Protein AF-A0A843H986-F1 (afdb_monomer_lite)

pLDDT: mean 92.1, std 5.11, range [71.69, 97.62]

Sequence (113 aa):
MIILRRNKKIVELYPIGPAKGALNSKRVPLFYGYFKLHETDGKIRPYRFIIRQDNVETIKMPKEAIKIMRKQNILLATKDENIEKMLDSLNIPYKYTDICRHCTFEGNITLLK

Secondary structure (DSSP, 8-state):
-EEEEEETTEEEEEE---STT-BT-EE--S-EEEEEEEEETTEEEEEEEEEEETTEEEEE-HHHHHHHHHTS-EEESS--HHHHHHHHTTT--EEE--B-HHHHHTT-EEB--

Structure (mmCIF, N/CA/C/O backbone):
data_AF-A0A843H986-F1
#
_entry.id   AF-A0A843H986-F1
#
loop_
_atom_site.group_PDB
_atom_site.id
_atom_site.type_symbol
_atom_site.label_atom_id
_atom_site.label_alt_id
_atom_site.label_comp_id
_atom_site.label_asym_id
_atom_site.label_entity_id
_atom_site.label_seq_id
_atom_site.pdbx_PDB_ins_code
_atom_site.Cartn_x
_atom_site.Cartn_y
_atom_site.Cartn_z
_atom_site.occupancy
_atom_site.B_iso_or_equiv
_atom_site.auth_seq_id
_atom_site.auth_comp_id
_atom_site.auth_asym_id
_atom_site.auth_atom_id
_atom_site.pdbx_PDB_model_num
ATOM 1 N N . MET A 1 1 ? -1.046 2.458 -10.030 1.00 93.62 1 MET A N 1
ATOM 2 C CA . MET A 1 1 ? -1.481 1.403 -9.090 1.00 93.62 1 MET A CA 1
ATOM 3 C C . MET A 1 1 ? -0.463 1.269 -7.985 1.00 93.62 1 MET A C 1
ATOM 5 O O . MET A 1 1 ? 0.719 1.507 -8.228 1.00 93.62 1 MET A O 1
ATOM 9 N N . ILE A 1 2 ? -0.917 0.877 -6.803 1.00 95.81 2 ILE A N 1
ATOM 10 C CA . ILE A 1 2 ? -0.072 0.661 -5.632 1.00 95.81 2 ILE A CA 1
ATOM 11 C C . ILE A 1 2 ? -0.389 -0.710 -5.054 1.00 95.81 2 ILE A C 1
ATOM 13 O O . ILE A 1 2 ? -1.560 -1.033 -4.871 1.00 95.81 2 ILE A O 1
ATOM 17 N N . ILE A 1 3 ? 0.647 -1.483 -4.740 1.00 95.81 3 ILE A N 1
ATOM 18 C CA . ILE A 1 3 ? 0.511 -2.699 -3.941 1.00 95.81 3 ILE A CA 1
ATOM 19 C C . ILE A 1 3 ? 0.816 -2.377 -2.488 1.00 95.81 3 ILE A C 1
ATOM 21 O O . ILE A 1 3 ? 1.846 -1.767 -2.197 1.00 95.81 3 ILE A O 1
ATOM 25 N N . LEU A 1 4 ? -0.063 -2.818 -1.594 1.00 96.75 4 LEU A N 1
ATOM 26 C CA . LEU A 1 4 ? 0.195 -2.870 -0.166 1.00 96.75 4 LEU A CA 1
ATOM 27 C C . LEU A 1 4 ? 0.427 -4.312 0.270 1.00 96.75 4 LEU A C 1
ATOM 29 O O . LEU A 1 4 ? -0.291 -5.229 -0.138 1.00 96.75 4 LEU A O 1
ATOM 33 N N . ARG A 1 5 ? 1.422 -4.504 1.133 1.00 94.94 5 ARG A N 1
ATOM 34 C CA . ARG A 1 5 ? 1.750 -5.805 1.714 1.00 94.94 5 ARG A CA 1
ATOM 35 C C . ARG A 1 5 ? 2.055 -5.653 3.194 1.00 94.94 5 ARG A C 1
ATOM 37 O O . ARG A 1 5 ? 2.802 -4.762 3.596 1.00 94.94 5 ARG A O 1
ATOM 44 N N . ARG A 1 6 ? 1.510 -6.549 4.016 1.00 95.00 6 ARG A N 1
ATOM 45 C CA . ARG A 1 6 ? 1.917 -6.654 5.417 1.00 95.00 6 ARG A CA 1
ATOM 46 C C . ARG A 1 6 ? 3.295 -7.307 5.503 1.00 95.00 6 ARG A C 1
ATOM 48 O O . ARG A 1 6 ? 3.491 -8.414 5.008 1.00 95.00 6 ARG A O 1
ATOM 55 N N . ASN A 1 7 ? 4.219 -6.665 6.213 1.00 92.94 7 ASN A N 1
ATOM 56 C CA . ASN A 1 7 ? 5.484 -7.273 6.613 1.00 92.94 7 ASN A CA 1
ATOM 57 C C . ASN A 1 7 ? 5.747 -6.996 8.099 1.00 92.94 7 ASN A C 1
ATOM 59 O O . ASN A 1 7 ? 6.120 -5.891 8.498 1.00 92.94 7 ASN A O 1
ATOM 63 N N . LYS A 1 8 ? 5.527 -8.009 8.946 1.00 91.38 8 LYS A N 1
ATOM 64 C CA . LYS A 1 8 ? 5.621 -7.902 10.413 1.00 91.38 8 LYS A CA 1
ATOM 65 C C . LYS A 1 8 ? 4.817 -6.703 10.942 1.00 91.38 8 LYS A C 1
ATOM 67 O O . LYS A 1 8 ? 3.595 -6.719 10.915 1.00 91.38 8 LYS A O 1
ATOM 72 N N . LYS A 1 9 ? 5.497 -5.657 11.426 1.00 93.06 9 LYS A N 1
ATOM 73 C CA . LYS A 1 9 ? 4.882 -4.461 12.029 1.00 93.06 9 LYS A CA 1
ATOM 74 C C . LYS A 1 9 ? 4.683 -3.305 11.042 1.00 93.06 9 LYS A C 1
ATOM 76 O O . LYS A 1 9 ? 4.121 -2.283 11.429 1.00 93.06 9 LYS A O 1
ATOM 81 N N . ILE A 1 10 ? 5.158 -3.433 9.804 1.00 95.81 10 ILE A N 1
ATOM 82 C CA . ILE A 1 10 ? 5.037 -2.396 8.775 1.00 95.81 10 ILE A CA 1
ATOM 83 C C . ILE A 1 10 ? 4.075 -2.829 7.671 1.00 95.81 10 ILE A C 1
ATOM 85 O O . ILE A 1 10 ? 3.807 -4.015 7.467 1.00 95.81 10 ILE A O 1
ATOM 89 N N . VAL A 1 11 ? 3.547 -1.835 6.975 1.00 97.06 11 VAL A N 1
ATOM 90 C CA . VAL A 1 11 ? 2.849 -1.976 5.707 1.00 97.06 11 VAL A CA 1
ATOM 91 C C . VAL A 1 11 ? 3.772 -1.415 4.642 1.00 97.06 11 VAL A C 1
ATOM 93 O O . VAL A 1 11 ? 4.146 -0.243 4.692 1.00 97.06 11 VAL A O 1
ATOM 96 N N . GLU A 1 12 ? 4.165 -2.275 3.720 1.00 95.88 12 GLU A N 1
ATOM 97 C CA . GLU A 1 12 ? 4.966 -1.936 2.554 1.00 95.88 12 GLU A CA 1
ATOM 98 C C . GLU A 1 12 ? 4.056 -1.361 1.467 1.00 95.88 12 GLU A C 1
ATOM 100 O O . GLU A 1 12 ? 2.908 -1.785 1.323 1.00 95.88 12 GLU A O 1
ATOM 105 N N . LEU A 1 13 ? 4.568 -0.396 0.710 1.00 95.81 13 LEU A N 1
ATOM 106 C CA . LEU A 1 13 ? 3.863 0.342 -0.327 1.00 95.81 13 LEU A CA 1
ATOM 107 C C . LEU A 1 13 ? 4.730 0.380 -1.587 1.00 95.81 13 LEU A C 1
ATOM 109 O O . LEU A 1 13 ? 5.816 0.961 -1.588 1.00 95.81 13 LEU A O 1
ATOM 113 N N . TYR A 1 14 ? 4.214 -0.196 -2.673 1.00 95.12 14 TYR A N 1
ATOM 114 C CA . TYR A 1 14 ? 4.907 -0.305 -3.957 1.00 95.12 14 TYR A CA 1
ATOM 115 C C . TYR A 1 14 ? 4.074 0.321 -5.082 1.00 95.12 14 TYR A C 1
ATOM 117 O O . TYR A 1 14 ? 3.132 -0.308 -5.575 1.00 95.12 14 TYR A O 1
ATOM 125 N N . PRO A 1 15 ? 4.375 1.549 -5.529 1.00 94.25 15 PRO A N 1
ATOM 126 C CA . PRO A 1 15 ? 3.741 2.137 -6.700 1.00 94.25 15 PRO A CA 1
ATOM 127 C C . PRO A 1 15 ? 4.337 1.517 -7.969 1.00 94.25 15 PRO A C 1
ATOM 129 O O . PRO A 1 15 ? 5.489 1.772 -8.298 1.00 94.25 15 PRO A O 1
ATOM 132 N N . ILE A 1 16 ? 3.554 0.720 -8.697 1.00 92.38 16 ILE A N 1
ATOM 133 C CA . ILE A 1 16 ? 4.033 -0.076 -9.849 1.00 92.38 16 ILE A CA 1
ATOM 134 C C . ILE A 1 16 ? 3.541 0.434 -11.211 1.00 92.38 16 ILE A C 1
ATOM 136 O O . ILE A 1 16 ? 3.634 -0.260 -12.222 1.00 92.38 16 ILE A O 1
ATOM 140 N N . GLY A 1 17 ? 2.991 1.649 -11.251 1.00 87.69 17 GLY A N 1
ATOM 141 C CA . GLY A 1 17 ? 2.487 2.245 -12.489 1.00 87.69 17 GLY A CA 1
ATOM 142 C C . GLY A 1 17 ? 1.128 1.673 -12.937 1.00 87.69 17 GLY A C 1
ATOM 143 O O . GLY A 1 17 ? 0.321 1.282 -12.085 1.00 87.69 17 GLY A O 1
ATOM 144 N N . PRO A 1 18 ? 0.796 1.726 -14.240 1.00 85.75 18 PRO A N 1
ATOM 145 C CA . PRO A 1 18 ? -0.526 1.369 -14.764 1.00 85.75 18 PRO A CA 1
ATOM 146 C C . PRO A 1 18 ? -0.785 -0.149 -14.804 1.00 85.75 18 PRO A C 1
ATOM 148 O O . PRO A 1 18 ? 0.140 -0.951 -14.861 1.00 85.75 18 PRO A O 1
ATOM 151 N N . ALA A 1 19 ? -2.066 -0.540 -14.833 1.00 79.56 19 ALA A N 1
ATOM 152 C CA . ALA A 1 19 ? -2.505 -1.945 -14.880 1.00 79.56 19 ALA A CA 1
ATOM 153 C C . ALA A 1 19 ? -2.180 -2.662 -16.198 1.00 79.56 19 ALA A C 1
ATOM 155 O O . ALA A 1 19 ? -2.030 -3.884 -16.232 1.00 79.56 19 ALA A O 1
ATOM 156 N N . LYS A 1 20 ? -2.108 -1.907 -17.302 1.00 80.56 20 LYS A N 1
ATOM 157 C CA . LYS A 1 20 ? -1.945 -2.460 -18.648 1.00 80.56 20 LYS A CA 1
ATOM 158 C C . LYS A 1 20 ? -0.619 -3.222 -18.749 1.00 80.56 20 LYS A C 1
ATOM 160 O O . LYS A 1 20 ? 0.455 -2.652 -18.551 1.00 80.56 20 LYS A O 1
ATOM 165 N N . GLY A 1 21 ? -0.723 -4.516 -19.049 1.00 78.81 21 GLY A N 1
ATOM 166 C CA . GLY A 1 21 ? 0.417 -5.426 -19.161 1.00 78.81 21 GLY A CA 1
ATOM 167 C C . GLY A 1 21 ? 1.140 -5.687 -17.839 1.00 78.81 21 GLY A C 1
ATOM 168 O O . GLY A 1 21 ? 2.336 -5.938 -17.874 1.00 78.81 21 GLY A O 1
ATOM 169 N N . ALA A 1 22 ? 0.483 -5.528 -16.682 1.00 77.19 22 ALA A N 1
ATOM 170 C CA . ALA A 1 22 ? 1.107 -5.760 -15.375 1.00 77.19 22 ALA A CA 1
ATOM 171 C C . ALA A 1 22 ? 1.128 -7.249 -14.967 1.00 77.19 22 ALA A C 1
ATOM 173 O O . ALA A 1 22 ? 2.030 -7.669 -14.243 1.00 77.19 22 ALA A O 1
ATOM 174 N N . LEU A 1 23 ? 0.168 -8.046 -15.450 1.00 80.94 23 LEU A N 1
ATOM 175 C CA . LEU A 1 23 ? 0.075 -9.483 -15.172 1.00 80.94 23 LEU A CA 1
ATOM 176 C C . LEU A 1 23 ? 1.277 -10.244 -15.734 1.00 80.94 23 LEU A C 1
ATOM 178 O O . LEU A 1 23 ? 1.658 -10.025 -16.883 1.00 80.94 23 LEU A O 1
ATOM 182 N N . ASN A 1 24 ? 1.846 -11.141 -14.924 1.00 81.94 24 ASN A N 1
ATOM 183 C CA . ASN A 1 24 ? 3.001 -11.983 -15.253 1.00 81.94 24 ASN A CA 1
ATOM 184 C C . ASN A 1 24 ? 4.219 -11.204 -15.782 1.00 81.94 24 ASN A C 1
ATOM 186 O O . ASN A 1 24 ? 5.072 -11.759 -16.470 1.00 81.94 24 ASN A O 1
ATOM 190 N N . SER A 1 25 ? 4.310 -9.913 -15.452 1.00 85.19 25 SER A N 1
ATOM 191 C CA . SER A 1 25 ? 5.407 -9.036 -15.855 1.00 85.19 25 SER A CA 1
ATOM 192 C C . SER A 1 25 ? 6.152 -8.532 -14.626 1.00 85.19 25 SER A C 1
ATOM 194 O O . SER A 1 25 ? 5.531 -8.122 -13.642 1.00 85.19 25 SER A O 1
ATOM 196 N N . LYS A 1 26 ? 7.485 -8.537 -14.694 1.00 87.69 26 LYS A N 1
ATOM 197 C CA . LYS A 1 26 ? 8.343 -7.943 -13.667 1.00 87.69 26 LYS A CA 1
ATOM 198 C C . LYS A 1 26 ? 8.228 -6.418 -13.743 1.00 87.69 26 LYS A C 1
ATOM 200 O O . LYS A 1 26 ? 8.425 -5.830 -14.806 1.00 87.69 26 LYS A O 1
ATOM 205 N N . ARG A 1 27 ? 7.905 -5.772 -12.624 1.00 89.69 27 ARG A N 1
ATOM 206 C CA . ARG A 1 27 ? 7.801 -4.313 -12.500 1.00 89.69 27 ARG A CA 1
ATOM 207 C C . ARG A 1 27 ? 8.721 -3.804 -11.403 1.00 89.69 27 ARG A C 1
ATOM 209 O O . ARG A 1 27 ? 8.716 -4.325 -10.289 1.00 89.69 27 ARG A O 1
ATOM 216 N N . VAL A 1 28 ? 9.450 -2.741 -11.720 1.00 90.62 28 VAL A N 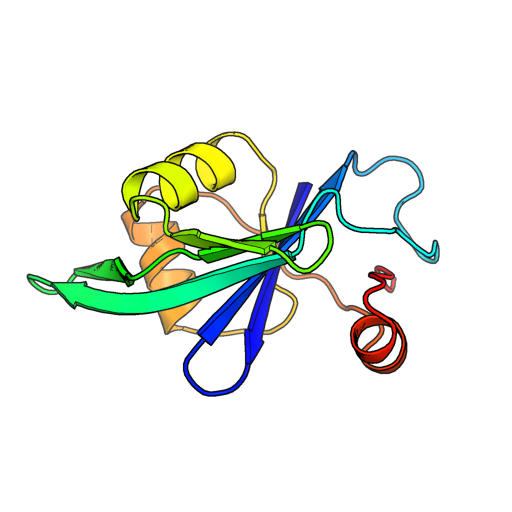1
ATOM 217 C CA . VAL A 1 28 ? 10.219 -1.975 -10.739 1.00 90.62 28 VAL A CA 1
ATOM 218 C C . VAL A 1 28 ? 9.290 -0.908 -10.147 1.00 90.62 28 VAL A C 1
ATOM 220 O O . VAL A 1 28 ? 8.680 -0.153 -10.912 1.00 90.62 28 VAL A O 1
ATOM 223 N N . PRO A 1 29 ? 9.116 -0.849 -8.816 1.00 92.69 29 PRO A N 1
ATOM 224 C CA . PRO A 1 29 ? 8.357 0.217 -8.175 1.00 92.69 29 PRO A CA 1
ATOM 225 C C . PRO A 1 29 ? 9.002 1.584 -8.422 1.00 92.69 29 PRO A C 1
ATOM 227 O O . PRO A 1 29 ? 10.223 1.698 -8.415 1.00 92.69 29 PRO A O 1
ATOM 230 N N . LEU A 1 30 ? 8.192 2.639 -8.549 1.00 92.12 30 LEU A N 1
ATOM 231 C CA . LEU A 1 30 ? 8.694 4.020 -8.631 1.00 92.12 30 LEU A CA 1
ATOM 232 C C . LEU A 1 30 ? 9.513 4.407 -7.392 1.00 92.12 30 LEU A C 1
ATOM 234 O O . LEU A 1 30 ? 10.462 5.175 -7.485 1.00 92.12 30 LEU A O 1
ATOM 238 N N . PHE A 1 31 ? 9.118 3.884 -6.234 1.00 92.81 31 PHE A N 1
ATOM 239 C CA . PHE A 1 31 ? 9.867 3.949 -4.988 1.00 92.81 31 PHE A CA 1
ATOM 240 C C . PHE A 1 31 ? 9.405 2.823 -4.062 1.00 92.81 31 PHE A C 1
ATOM 242 O O . PHE A 1 31 ? 8.317 2.266 -4.237 1.00 92.81 31 PHE A O 1
ATOM 249 N N . TYR A 1 32 ? 10.201 2.521 -3.040 1.00 94.19 32 TYR A N 1
ATOM 250 C CA . TYR A 1 32 ? 9.766 1.679 -1.933 1.00 94.19 32 TYR A CA 1
ATOM 251 C C . TYR A 1 32 ? 9.293 2.565 -0.782 1.00 94.19 32 TYR A C 1
ATOM 253 O O . TYR A 1 32 ? 10.051 3.378 -0.261 1.00 94.19 32 TYR A O 1
ATOM 261 N N . GLY A 1 33 ? 8.025 2.450 -0.400 1.00 95.44 33 GLY A N 1
ATOM 262 C CA . GLY A 1 33 ? 7.471 3.143 0.757 1.00 95.44 33 GLY A CA 1
ATOM 263 C C . GLY A 1 33 ? 7.105 2.160 1.856 1.00 95.44 33 GLY A C 1
ATOM 264 O O . GLY A 1 33 ? 6.752 1.017 1.581 1.00 95.44 33 GLY A O 1
ATOM 265 N N . TYR A 1 34 ? 7.122 2.601 3.106 1.00 96.75 34 TYR A N 1
ATOM 266 C CA . TYR A 1 34 ? 6.523 1.838 4.193 1.00 96.75 34 TYR A CA 1
ATOM 267 C C . TYR A 1 34 ? 6.023 2.743 5.311 1.00 96.75 34 TYR A C 1
ATOM 269 O O . TYR A 1 34 ? 6.509 3.851 5.524 1.00 96.75 34 TYR A O 1
ATOM 277 N N . PHE A 1 35 ? 5.021 2.271 6.037 1.00 97.31 35 PHE A N 1
ATOM 278 C CA . PHE A 1 35 ? 4.480 2.945 7.212 1.00 97.31 35 PHE A CA 1
ATOM 279 C C . PHE A 1 35 ? 4.079 1.918 8.263 1.00 97.31 35 PHE A C 1
ATOM 281 O O . PHE A 1 35 ? 3.926 0.730 7.985 1.00 97.31 35 PHE A O 1
ATOM 288 N N . LYS A 1 36 ? 3.901 2.372 9.497 1.00 96.62 36 LYS A N 1
ATOM 289 C CA . LYS A 1 36 ? 3.266 1.580 10.551 1.00 96.62 36 LYS A CA 1
ATOM 290 C C . LYS A 1 36 ? 1.783 1.900 10.592 1.00 96.62 36 LYS A C 1
ATOM 292 O O . LYS A 1 36 ? 1.374 2.990 10.204 1.00 96.62 36 LYS A O 1
ATOM 297 N N . LEU A 1 37 ? 0.988 0.963 11.086 1.00 95.88 37 LEU A N 1
ATOM 298 C CA . LEU A 1 37 ? -0.377 1.271 11.485 1.00 95.88 37 LEU A CA 1
ATOM 299 C C . LEU A 1 37 ? -0.371 1.723 12.936 1.00 95.88 37 LEU A C 1
ATOM 301 O O . LEU A 1 37 ? 0.354 1.164 13.760 1.00 95.88 37 LEU A O 1
ATOM 305 N N . HIS A 1 38 ? -1.169 2.737 13.222 1.00 95.12 38 HIS A N 1
ATOM 306 C CA . HIS A 1 38 ? -1.424 3.213 14.566 1.00 95.12 38 HIS A CA 1
ATOM 307 C C . HIS A 1 38 ? -2.922 3.442 14.716 1.00 95.12 38 HIS A C 1
ATOM 309 O O . HIS A 1 38 ? -3.562 3.959 13.799 1.00 95.12 38 HIS A O 1
ATOM 315 N N . GLU A 1 39 ? -3.477 3.042 15.851 1.00 93.25 39 GLU A N 1
ATOM 316 C CA . GLU A 1 39 ? -4.871 3.302 16.175 1.00 93.25 39 GLU A CA 1
ATOM 317 C C . GLU A 1 39 ? -4.970 4.603 16.968 1.00 93.25 39 GLU A C 1
ATOM 319 O O . GLU A 1 39 ? -4.243 4.827 17.935 1.00 93.25 39 GLU A O 1
ATOM 324 N N . THR A 1 40 ? -5.833 5.505 16.520 1.00 87.19 40 THR A N 1
ATOM 325 C CA . THR A 1 40 ? -6.091 6.783 17.183 1.00 87.19 40 THR A CA 1
ATOM 326 C C . THR A 1 40 ? -7.587 7.031 17.138 1.00 87.19 40 THR A C 1
ATOM 328 O O . THR A 1 40 ? -8.177 7.009 16.058 1.00 87.19 40 THR A O 1
ATOM 331 N N . ASP A 1 41 ? -8.199 7.201 18.310 1.00 87.38 41 ASP A N 1
ATOM 332 C CA . ASP A 1 41 ? -9.641 7.423 18.477 1.00 87.38 41 ASP A CA 1
ATOM 333 C C . ASP A 1 41 ? -10.506 6.355 17.775 1.00 87.38 41 ASP A C 1
ATOM 335 O O . ASP A 1 41 ? -11.442 6.666 17.035 1.00 87.38 41 ASP A O 1
ATOM 339 N N . GLY A 1 42 ? -10.133 5.078 17.934 1.00 88.62 42 GLY A N 1
ATOM 340 C CA . GLY A 1 42 ? -10.822 3.935 17.317 1.00 88.62 42 GLY A CA 1
ATOM 341 C C . GLY A 1 42 ? -10.647 3.825 15.797 1.00 88.62 42 GLY A C 1
ATOM 342 O O . GLY A 1 42 ? -11.334 3.041 15.142 1.00 88.62 42 GLY A O 1
ATOM 343 N N . LYS A 1 43 ? -9.758 4.629 15.195 1.00 92.56 43 LYS A N 1
ATOM 344 C CA . LYS A 1 43 ? -9.483 4.626 13.754 1.00 92.56 43 LYS A CA 1
ATOM 345 C C . LYS A 1 43 ? -8.035 4.253 13.486 1.00 92.56 43 LYS A C 1
ATOM 347 O O . LYS A 1 43 ? -7.104 4.894 13.967 1.00 92.56 43 LYS A O 1
ATOM 352 N N . ILE A 1 44 ? -7.841 3.262 12.624 1.00 95.44 44 ILE A N 1
ATOM 353 C CA . ILE A 1 44 ? -6.509 2.859 12.177 1.00 95.44 44 ILE A CA 1
ATOM 354 C C . ILE A 1 44 ? -6.013 3.852 11.123 1.00 95.44 44 ILE A C 1
ATOM 356 O O . ILE A 1 44 ? -6.725 4.191 10.171 1.00 95.44 44 ILE A O 1
ATOM 360 N N . ARG A 1 45 ? -4.787 4.349 11.290 1.00 94.94 45 ARG A N 1
ATOM 361 C CA . ARG A 1 45 ? -4.154 5.330 10.404 1.00 94.94 45 ARG A CA 1
ATOM 362 C C . ARG A 1 45 ? -2.701 4.953 10.105 1.00 94.94 45 ARG A C 1
ATOM 364 O O . ARG A 1 45 ? -2.050 4.304 10.927 1.00 94.94 45 ARG A O 1
ATOM 371 N N . PRO A 1 46 ? -2.159 5.386 8.952 1.00 95.38 46 PRO A N 1
ATOM 372 C CA . PRO A 1 46 ? -0.724 5.350 8.727 1.00 95.38 46 PRO A CA 1
ATOM 373 C C . PRO A 1 46 ? 0.014 6.182 9.781 1.00 95.38 46 PRO A C 1
ATOM 375 O O . PRO A 1 46 ? -0.451 7.242 10.196 1.00 95.38 46 PRO A O 1
ATOM 378 N N . TYR A 1 47 ? 1.199 5.733 10.166 1.00 94.94 47 TYR A N 1
ATOM 379 C CA . TYR A 1 47 ? 2.101 6.411 11.087 1.00 94.94 47 TYR A CA 1
ATOM 380 C C . TYR A 1 47 ? 3.548 6.225 10.627 1.00 94.94 47 TYR A C 1
ATOM 382 O O . TYR A 1 47 ? 3.910 5.147 10.154 1.00 94.94 47 TYR A O 1
ATOM 390 N N . ARG A 1 48 ? 4.376 7.272 10.770 1.00 93.62 48 ARG A N 1
ATOM 391 C CA . ARG A 1 48 ? 5.780 7.311 10.304 1.00 93.62 48 ARG A CA 1
ATOM 392 C C . ARG A 1 48 ? 5.935 6.759 8.883 1.00 93.62 48 ARG A C 1
ATOM 394 O O . ARG A 1 48 ? 6.530 5.704 8.683 1.00 93.62 48 ARG A O 1
ATOM 401 N N . PHE A 1 49 ? 5.356 7.459 7.909 1.00 97.06 49 PHE A N 1
ATOM 402 C CA . PHE A 1 49 ? 5.519 7.087 6.509 1.00 97.06 49 PHE A CA 1
ATOM 403 C C . PHE A 1 49 ? 6.935 7.425 6.042 1.00 97.06 49 PHE A C 1
ATOM 405 O O . PHE A 1 49 ? 7.384 8.557 6.200 1.00 97.06 49 PHE A O 1
ATOM 412 N N . ILE A 1 50 ? 7.638 6.442 5.494 1.00 97.06 50 ILE A N 1
ATOM 413 C CA . ILE A 1 50 ? 9.015 6.558 5.021 1.00 97.06 50 ILE A CA 1
ATOM 414 C C . ILE A 1 50 ? 9.044 6.142 3.556 1.00 97.06 50 ILE A C 1
ATOM 416 O O . ILE A 1 50 ? 8.440 5.140 3.176 1.00 97.06 50 ILE A O 1
ATOM 420 N N . ILE A 1 51 ? 9.735 6.928 2.737 1.00 95.88 51 ILE A N 1
ATOM 421 C CA . ILE A 1 51 ? 10.037 6.607 1.343 1.00 95.88 51 ILE A CA 1
ATOM 422 C C . ILE A 1 51 ? 11.535 6.352 1.249 1.00 95.88 51 ILE A C 1
ATOM 424 O O . ILE A 1 51 ? 12.323 7.199 1.666 1.00 95.88 51 ILE A O 1
ATOM 428 N N . ARG A 1 52 ? 11.914 5.204 0.694 1.00 92.56 52 ARG A N 1
ATOM 429 C CA . ARG A 1 52 ? 13.290 4.844 0.376 1.00 92.56 52 ARG A CA 1
ATOM 430 C C . ARG A 1 52 ? 13.483 4.873 -1.136 1.00 92.56 52 ARG A C 1
ATOM 432 O O . ARG A 1 52 ? 12.830 4.123 -1.866 1.00 92.56 52 ARG A O 1
ATOM 439 N N . GLN A 1 53 ? 14.387 5.731 -1.583 1.00 87.50 53 GLN A N 1
ATOM 440 C CA . GLN A 1 53 ? 14.756 5.897 -2.985 1.00 87.50 53 GLN A CA 1
ATOM 441 C C . GLN A 1 53 ? 16.258 6.181 -3.059 1.00 87.50 53 GLN A C 1
ATOM 443 O O . GLN A 1 53 ? 16.760 6.961 -2.258 1.00 87.50 53 GLN A O 1
ATOM 448 N N . ASP A 1 54 ? 16.980 5.507 -3.957 1.00 84.12 54 ASP A N 1
ATOM 449 C CA . ASP A 1 54 ? 18.425 5.703 -4.170 1.00 84.12 54 ASP A CA 1
ATOM 450 C C . ASP A 1 54 ? 19.264 5.635 -2.876 1.00 84.12 54 ASP A C 1
ATOM 452 O O . ASP A 1 54 ? 20.172 6.425 -2.646 1.00 84.12 54 ASP A O 1
ATOM 456 N N . ASN A 1 55 ? 18.929 4.681 -1.995 1.00 82.62 55 ASN A N 1
ATOM 457 C CA . ASN A 1 55 ? 19.507 4.506 -0.651 1.00 82.62 55 ASN A CA 1
ATOM 458 C C . ASN A 1 55 ? 19.293 5.664 0.339 1.00 82.62 55 ASN A C 1
ATOM 460 O O . ASN A 1 55 ? 19.818 5.613 1.449 1.00 82.62 55 ASN A O 1
ATOM 464 N N . VAL A 1 56 ? 18.459 6.645 0.000 1.00 90.88 56 VAL A N 1
ATOM 465 C CA . VAL A 1 56 ? 18.046 7.723 0.900 1.00 90.88 56 VAL A CA 1
ATOM 466 C C . VAL A 1 56 ? 16.667 7.412 1.473 1.00 90.88 56 VAL A C 1
ATOM 468 O O . VAL A 1 56 ? 15.717 7.134 0.739 1.00 90.88 56 VAL A O 1
ATOM 471 N N . GLU A 1 57 ? 16.542 7.479 2.798 1.00 93.62 57 GLU A N 1
ATOM 472 C CA . GLU A 1 57 ? 15.257 7.396 3.490 1.00 93.62 57 GLU A CA 1
ATOM 473 C C . GLU A 1 57 ? 14.743 8.795 3.823 1.00 93.62 57 GLU A C 1
ATOM 475 O O . GLU A 1 57 ? 15.405 9.585 4.493 1.00 93.62 57 GLU A O 1
ATOM 480 N N . THR A 1 58 ? 13.533 9.106 3.366 1.00 95.56 58 THR A N 1
ATOM 481 C CA . THR A 1 58 ? 12.856 10.368 3.664 1.00 95.56 58 THR A CA 1
ATOM 482 C C . THR A 1 58 ? 11.592 10.100 4.461 1.00 95.56 58 THR A C 1
ATOM 484 O O . THR A 1 58 ? 10.679 9.414 3.994 1.00 95.56 58 THR A O 1
ATOM 487 N N . ILE A 1 59 ? 11.502 10.698 5.647 1.00 95.56 59 ILE A N 1
ATOM 488 C CA . ILE A 1 59 ? 10.276 10.683 6.445 1.00 95.56 59 ILE A CA 1
ATOM 489 C C . ILE A 1 59 ? 9.280 11.667 5.825 1.00 95.56 59 ILE A C 1
ATOM 491 O O . ILE A 1 59 ? 9.587 12.833 5.576 1.00 95.56 59 ILE A O 1
ATOM 495 N N . LYS A 1 60 ? 8.061 11.194 5.583 1.00 94.75 60 LYS A N 1
ATOM 496 C CA . LYS A 1 60 ? 6.931 11.980 5.094 1.00 94.75 60 LYS A CA 1
ATOM 497 C C . LYS A 1 60 ? 5.803 11.961 6.119 1.00 94.75 60 LYS A C 1
ATOM 499 O O . LYS A 1 60 ? 5.675 11.057 6.948 1.00 94.75 60 LYS A O 1
ATOM 504 N N . MET A 1 61 ? 4.943 12.970 6.047 1.00 94.00 61 MET A N 1
ATOM 505 C CA . MET A 1 61 ? 3.752 13.009 6.887 1.00 94.00 61 MET A CA 1
ATOM 506 C C . MET A 1 61 ? 2.807 11.851 6.525 1.00 94.00 61 MET A C 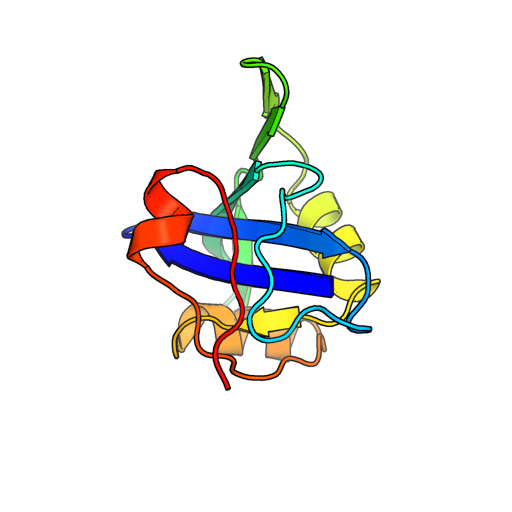1
ATOM 508 O O . MET A 1 61 ? 2.623 11.572 5.339 1.00 94.00 61 MET A O 1
ATOM 512 N N . PRO A 1 62 ? 2.119 11.224 7.495 1.00 93.06 62 PRO A N 1
ATOM 513 C CA . PRO A 1 62 ? 1.121 10.190 7.210 1.00 93.06 62 PRO A CA 1
ATOM 514 C C . PRO A 1 62 ? 0.039 10.606 6.205 1.00 93.06 62 PRO A C 1
ATOM 516 O O . PRO A 1 62 ? -0.428 9.795 5.407 1.00 93.06 62 PRO A O 1
ATOM 519 N N . LYS A 1 63 ? -0.324 11.895 6.197 1.00 94.12 63 LYS A N 1
ATOM 520 C CA . LYS A 1 63 ? -1.282 12.474 5.246 1.00 94.12 63 LYS A CA 1
ATOM 521 C C . LYS A 1 63 ? -0.826 12.333 3.788 1.00 94.12 63 LYS A C 1
ATOM 523 O O . LYS A 1 63 ? -1.673 12.163 2.913 1.00 94.12 63 LYS A O 1
ATOM 528 N N . GLU A 1 64 ? 0.481 12.347 3.525 1.00 94.81 64 GLU A N 1
ATOM 529 C CA . GLU A 1 64 ? 1.034 12.125 2.183 1.00 94.81 64 GLU A CA 1
ATOM 530 C C . GLU A 1 64 ? 0.790 10.685 1.714 1.00 94.81 64 GLU A C 1
ATOM 532 O O . GLU A 1 64 ? 0.348 10.493 0.584 1.00 94.81 64 GLU A O 1
ATOM 537 N N . ALA A 1 65 ? 0.955 9.681 2.588 1.00 94.75 65 ALA A N 1
ATOM 538 C CA . ALA A 1 65 ? 0.615 8.292 2.258 1.00 94.75 65 ALA A CA 1
ATOM 539 C C . ALA A 1 65 ? -0.860 8.166 1.852 1.00 94.75 65 ALA A C 1
ATOM 541 O O . ALA A 1 65 ? -1.179 7.587 0.817 1.00 94.75 65 ALA A O 1
ATOM 542 N N . ILE A 1 66 ? -1.762 8.773 2.632 1.00 95.50 66 ILE A N 1
ATOM 543 C CA . ILE A 1 66 ? -3.207 8.770 2.357 1.00 95.50 66 ILE A CA 1
ATOM 544 C C . ILE A 1 66 ? -3.509 9.446 1.014 1.00 95.50 66 ILE A C 1
ATOM 546 O O . ILE A 1 66 ? -4.281 8.919 0.213 1.00 95.50 66 ILE A O 1
ATOM 550 N N . LYS A 1 67 ? -2.889 10.600 0.743 1.00 95.69 67 LYS A N 1
ATOM 551 C CA . LYS A 1 67 ? -3.053 11.346 -0.514 1.00 95.69 67 LYS A CA 1
ATOM 552 C C . LYS A 1 67 ? -2.583 10.536 -1.722 1.00 95.69 67 LYS A C 1
ATOM 554 O O . LYS A 1 67 ? -3.254 10.553 -2.751 1.00 95.69 67 LYS A O 1
ATOM 559 N N . ILE A 1 68 ? -1.456 9.836 -1.599 1.00 94.00 68 ILE A N 1
ATOM 560 C CA . ILE A 1 68 ? -0.916 8.961 -2.645 1.00 94.00 68 ILE A CA 1
ATOM 561 C C . ILE A 1 68 ? -1.859 7.777 -2.879 1.00 94.00 68 ILE A C 1
ATOM 563 O O . ILE A 1 68 ? -2.217 7.507 -4.025 1.00 94.00 68 ILE A O 1
ATOM 567 N N . MET A 1 69 ? -2.319 7.126 -1.806 1.00 95.12 69 MET A N 1
ATOM 568 C CA . MET A 1 69 ? -3.221 5.978 -1.901 1.00 95.12 69 MET A CA 1
ATOM 569 C C . MET A 1 69 ? -4.566 6.345 -2.541 1.00 95.12 69 MET A C 1
ATOM 571 O O . MET A 1 69 ? -5.017 5.653 -3.443 1.00 95.12 69 MET A O 1
ATOM 575 N N . ARG A 1 70 ? -5.172 7.479 -2.164 1.00 95.06 70 ARG A N 1
ATOM 576 C CA . ARG A 1 70 ? -6.460 7.940 -2.723 1.00 95.06 70 ARG A CA 1
ATOM 577 C C . ARG A 1 70 ? -6.451 8.187 -4.231 1.00 95.06 70 ARG A C 1
ATOM 579 O O . ARG A 1 70 ? -7.502 8.149 -4.856 1.00 95.06 70 ARG A O 1
ATOM 586 N N . LYS A 1 71 ? -5.289 8.487 -4.814 1.00 93.38 71 LYS A N 1
ATOM 587 C CA . LYS A 1 71 ? -5.157 8.803 -6.246 1.00 93.38 71 LYS A CA 1
ATOM 588 C C . LYS A 1 71 ? -4.932 7.574 -7.123 1.00 93.38 71 LYS A C 1
ATOM 590 O O . LYS A 1 71 ? -4.798 7.720 -8.334 1.00 93.38 71 LYS A O 1
ATOM 595 N N . GLN A 1 72 ? -4.775 6.394 -6.533 1.00 93.69 72 GLN A N 1
ATOM 596 C CA . GLN A 1 72 ? -4.305 5.202 -7.228 1.00 93.69 72 GLN A CA 1
ATOM 597 C C . GLN A 1 72 ? -5.188 4.004 -6.891 1.00 93.69 72 GLN A C 1
ATOM 599 O O . GLN A 1 72 ? -5.712 3.896 -5.791 1.00 93.69 72 GLN A O 1
ATOM 604 N N . ASN A 1 73 ? -5.287 3.053 -7.819 1.00 93.88 73 ASN A N 1
ATOM 605 C CA . ASN A 1 73 ? -5.892 1.757 -7.513 1.00 93.88 73 ASN A CA 1
ATOM 606 C C . ASN A 1 73 ? -5.004 1.008 -6.513 1.00 93.88 73 ASN A C 1
ATOM 608 O O . ASN A 1 73 ? -3.822 0.781 -6.809 1.00 93.88 73 ASN A O 1
ATOM 612 N N . ILE A 1 74 ? -5.580 0.636 -5.369 1.00 96.56 74 ILE A N 1
ATOM 613 C CA . ILE A 1 74 ? -4.907 -0.110 -4.306 1.00 96.56 74 ILE A CA 1
ATOM 614 C C . ILE A 1 74 ? -5.128 -1.606 -4.498 1.00 96.56 74 ILE A C 1
ATOM 616 O O . ILE A 1 74 ? -6.258 -2.064 -4.673 1.00 96.56 74 ILE A O 1
ATOM 620 N N . LEU A 1 75 ? -4.036 -2.361 -4.446 1.00 95.69 75 LEU A N 1
ATOM 621 C CA . LEU A 1 75 ? -4.035 -3.814 -4.470 1.00 95.69 75 LEU A CA 1
ATOM 622 C C . LEU A 1 75 ? -3.445 -4.345 -3.161 1.00 95.69 75 LEU A C 1
ATOM 624 O O . LEU A 1 75 ? -2.335 -3.968 -2.790 1.00 95.69 75 LEU A O 1
ATOM 628 N N . LEU A 1 76 ? -4.168 -5.215 -2.465 1.00 96.38 76 LEU A N 1
ATOM 629 C CA . LEU A 1 76 ? -3.687 -5.911 -1.276 1.00 96.38 76 LEU A CA 1
ATOM 630 C C . LEU A 1 76 ? -3.084 -7.252 -1.683 1.00 96.38 76 LEU A C 1
ATOM 632 O O . LEU A 1 76 ? -3.781 -8.110 -2.222 1.00 96.38 76 LEU A O 1
ATOM 636 N N . ALA A 1 77 ? -1.793 -7.427 -1.401 1.00 94.38 77 ALA A N 1
ATOM 637 C CA . ALA A 1 77 ? -1.067 -8.669 -1.670 1.00 94.38 77 ALA A CA 1
ATOM 638 C C . ALA A 1 77 ? -1.470 -9.825 -0.738 1.00 94.38 77 ALA A C 1
ATOM 640 O O . ALA A 1 77 ? -1.179 -10.987 -1.004 1.00 94.38 77 ALA A O 1
ATOM 641 N N . THR A 1 78 ? -2.063 -9.495 0.408 1.00 89.94 78 THR A N 1
ATOM 642 C CA . THR A 1 78 ? -2.489 -10.430 1.450 1.00 89.94 78 THR A CA 1
ATOM 643 C C . THR A 1 78 ? -3.690 -9.841 2.174 1.00 89.94 78 THR A C 1
ATOM 645 O O . THR A 1 78 ? -3.722 -8.626 2.382 1.00 89.94 78 THR A O 1
ATOM 648 N N . LYS A 1 79 ? -4.629 -10.689 2.607 1.00 93.25 79 LYS A N 1
ATOM 649 C CA . LYS A 1 79 ? -5.689 -10.279 3.539 1.00 93.25 79 LYS A CA 1
ATOM 650 C C . LYS A 1 79 ? -5.078 -9.777 4.842 1.00 93.25 79 LYS A C 1
ATOM 652 O O . LYS A 1 79 ? -4.151 -10.399 5.364 1.00 93.25 79 LYS A O 1
ATOM 657 N N . ASP A 1 80 ? -5.571 -8.649 5.328 1.00 95.75 80 ASP A N 1
ATOM 658 C CA . ASP A 1 80 ? -5.119 -8.026 6.565 1.00 95.75 80 ASP A CA 1
ATOM 659 C C . ASP A 1 80 ? -6.192 -7.075 7.095 1.00 95.75 80 ASP A C 1
ATOM 661 O O . ASP A 1 80 ? -6.343 -5.951 6.612 1.00 95.75 80 ASP A O 1
ATOM 665 N N . GLU A 1 81 ? -6.889 -7.505 8.146 1.00 95.56 81 GLU A N 1
ATOM 666 C CA . GLU A 1 81 ? -8.028 -6.774 8.709 1.00 95.56 81 GLU A CA 1
ATOM 667 C C . GLU A 1 81 ? -7.693 -5.331 9.107 1.00 95.56 81 GLU A C 1
ATOM 669 O O . GLU A 1 81 ? -8.537 -4.443 9.018 1.00 95.56 81 GLU A O 1
ATOM 674 N N . ASN A 1 82 ? -6.464 -5.065 9.555 1.00 96.00 82 ASN A N 1
ATOM 675 C CA . ASN A 1 82 ? -6.075 -3.728 9.994 1.00 96.00 82 ASN A CA 1
ATOM 676 C C . ASN A 1 82 ? -5.815 -2.796 8.807 1.00 96.00 82 ASN A C 1
ATOM 678 O O . ASN A 1 82 ? -6.129 -1.606 8.879 1.00 96.00 82 ASN A O 1
ATOM 682 N N . ILE A 1 83 ? -5.235 -3.313 7.719 1.00 96.88 83 ILE A N 1
ATOM 683 C CA . ILE A 1 83 ? -5.092 -2.558 6.469 1.00 96.88 83 ILE A CA 1
ATOM 684 C C . ILE A 1 83 ? -6.474 -2.315 5.857 1.00 96.88 83 ILE A C 1
ATOM 686 O O . ILE A 1 83 ? -6.756 -1.187 5.460 1.00 96.88 83 ILE A O 1
ATOM 690 N N . GLU A 1 84 ? -7.338 -3.330 5.834 1.00 97.62 84 GLU A N 1
ATOM 691 C CA . GLU A 1 84 ? -8.710 -3.246 5.319 1.00 97.62 84 GLU A CA 1
ATOM 692 C C . GLU A 1 84 ? -9.514 -2.181 6.084 1.00 97.62 84 GLU A C 1
ATOM 694 O O . GLU A 1 84 ? -9.913 -1.180 5.491 1.00 97.62 84 GLU A O 1
ATOM 699 N N . LYS A 1 85 ? -9.590 -2.270 7.422 1.00 96.56 85 LYS A N 1
ATOM 700 C CA . LYS A 1 85 ? -10.232 -1.254 8.286 1.00 96.56 85 LYS A CA 1
ATOM 701 C C . LYS A 1 85 ? -9.667 0.154 8.076 1.00 96.56 85 LYS A C 1
ATOM 703 O O . LYS A 1 85 ? -10.402 1.147 8.107 1.00 96.56 85 LYS A O 1
ATOM 708 N N . MET A 1 86 ? -8.353 0.281 7.877 1.00 96.81 86 MET A N 1
ATOM 709 C CA . MET A 1 86 ? -7.730 1.573 7.579 1.00 96.81 86 MET A CA 1
ATOM 710 C C . MET A 1 86 ? -8.213 2.126 6.232 1.00 96.81 86 MET A C 1
ATOM 712 O O . MET A 1 86 ? -8.562 3.303 6.160 1.00 96.81 86 MET A O 1
ATOM 716 N N . LEU A 1 87 ? -8.214 1.314 5.175 1.00 96.88 87 LEU A N 1
ATOM 717 C CA . LEU A 1 87 ? -8.637 1.734 3.838 1.00 96.88 87 LEU A CA 1
ATOM 718 C C . LEU A 1 87 ? -10.132 2.069 3.805 1.00 96.88 87 LEU A C 1
ATOM 720 O O . LEU A 1 87 ? -10.494 3.142 3.315 1.00 96.88 87 LEU A O 1
ATOM 724 N N . ASP A 1 88 ? -10.965 1.232 4.421 1.00 95.75 88 ASP A N 1
ATOM 725 C CA . ASP A 1 88 ? -12.413 1.425 4.528 1.00 95.75 88 ASP A CA 1
ATOM 726 C C . ASP A 1 88 ? -12.740 2.720 5.277 1.00 95.75 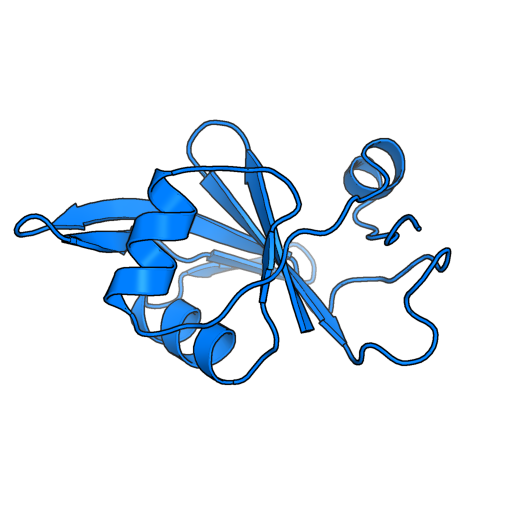88 ASP A C 1
ATOM 728 O O . ASP A 1 88 ? -13.449 3.585 4.769 1.00 95.75 88 ASP A O 1
ATOM 732 N N . SER A 1 89 ? -12.119 2.949 6.439 1.00 94.56 89 SER A N 1
ATOM 733 C CA . SER A 1 89 ? -12.314 4.187 7.214 1.00 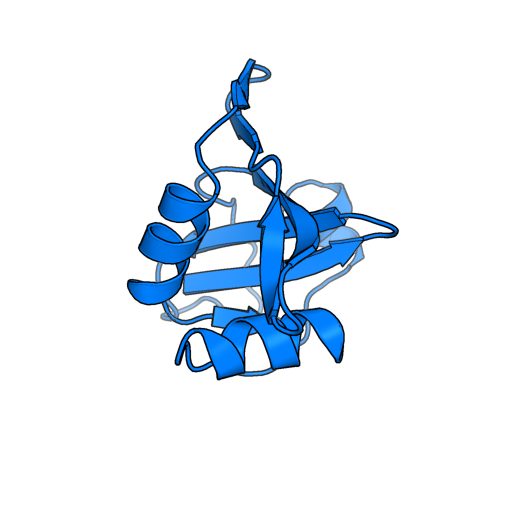94.56 89 SER A CA 1
ATOM 734 C C . SER A 1 89 ? -11.741 5.452 6.553 1.00 94.56 89 SER A C 1
ATOM 736 O O . SER A 1 89 ? -11.935 6.562 7.065 1.00 94.56 89 SER A O 1
ATOM 738 N N . LEU A 1 90 ? -10.994 5.309 5.455 1.00 94.44 90 LEU A N 1
ATOM 739 C CA . LEU A 1 90 ? -10.500 6.402 4.616 1.00 94.44 90 LEU A CA 1
ATOM 740 C C . LEU A 1 90 ? -11.279 6.535 3.298 1.00 94.44 90 LEU A C 1
ATOM 742 O O . LEU A 1 90 ? -10.954 7.453 2.530 1.00 94.44 90 LEU A O 1
ATOM 746 N N . ASN A 1 91 ? -12.284 5.679 3.068 1.00 95.62 91 ASN A N 1
ATOM 747 C CA . ASN A 1 91 ? -13.034 5.518 1.821 1.00 95.62 91 ASN A CA 1
ATOM 748 C C . ASN A 1 91 ? -12.117 5.266 0.612 1.00 95.62 91 ASN A C 1
ATOM 750 O O . ASN A 1 91 ? -12.258 5.903 -0.432 1.00 95.62 91 ASN A O 1
ATOM 754 N N . ILE A 1 92 ? -11.121 4.389 0.770 1.00 96.44 92 ILE A N 1
ATOM 755 C CA . ILE A 1 92 ? -10.181 4.019 -0.293 1.00 96.44 92 ILE A CA 1
ATOM 756 C C . ILE A 1 92 ? -10.538 2.614 -0.793 1.00 96.44 92 ILE A C 1
ATOM 758 O O . ILE A 1 92 ? -10.307 1.651 -0.065 1.00 96.44 92 ILE A O 1
ATOM 762 N N . PRO A 1 93 ? -11.060 2.465 -2.024 1.00 96.00 93 PRO A N 1
ATOM 763 C CA . PRO A 1 93 ? -11.365 1.150 -2.567 1.00 96.00 93 PRO A CA 1
ATOM 764 C C . PRO A 1 93 ? -10.078 0.363 -2.835 1.00 96.00 93 PRO A C 1
ATOM 766 O O . PRO A 1 93 ? -9.071 0.914 -3.289 1.00 96.00 93 PRO A O 1
ATOM 769 N N . TYR A 1 94 ? -10.130 -0.945 -2.605 1.00 96.94 94 TYR A N 1
ATOM 770 C CA . TYR A 1 94 ? -9.021 -1.858 -2.855 1.00 96.94 94 TYR A CA 1
ATOM 771 C C . TYR A 1 94 ? -9.501 -3.163 -3.494 1.00 96.94 94 TYR A C 1
ATOM 773 O O . TYR A 1 94 ? -10.689 -3.483 -3.498 1.00 96.94 94 TYR A O 1
ATOM 781 N N . LYS A 1 95 ? -8.562 -3.914 -4.068 1.00 95.50 95 LYS A N 1
ATOM 782 C CA . LYS A 1 95 ? -8.777 -5.281 -4.560 1.00 95.50 95 LYS A CA 1
ATOM 783 C C . LYS A 1 95 ? -7.674 -6.186 -4.040 1.00 95.50 95 LYS A C 1
ATOM 785 O O . LYS A 1 95 ? -6.583 -5.710 -3.748 1.00 95.50 95 LYS A O 1
ATOM 790 N N . TYR A 1 96 ? -7.931 -7.482 -3.969 1.00 95.44 96 TYR A N 1
ATOM 791 C CA . TYR A 1 96 ? -6.879 -8.455 -3.695 1.00 95.44 96 TYR A CA 1
ATOM 792 C C . TYR A 1 96 ? -6.121 -8.804 -4.971 1.00 95.44 96 TYR A C 1
ATOM 794 O O . TYR A 1 96 ? -6.684 -8.773 -6.067 1.00 95.44 96 TYR A O 1
ATOM 802 N N . THR A 1 97 ? -4.841 -9.118 -4.821 1.00 92.62 97 THR A N 1
ATOM 803 C CA . THR A 1 97 ? -4.013 -9.662 -5.894 1.00 92.62 97 THR A CA 1
ATOM 804 C C . THR A 1 97 ? -2.981 -10.602 -5.304 1.00 92.62 97 THR A C 1
ATOM 806 O O . THR A 1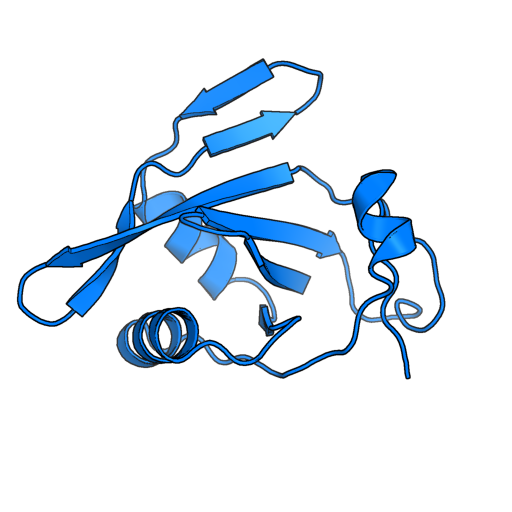 97 ? -2.451 -10.340 -4.226 1.00 92.62 97 THR A O 1
ATOM 809 N N . ASP A 1 98 ? -2.623 -11.635 -6.053 1.00 91.38 98 ASP A N 1
ATOM 810 C CA . ASP A 1 98 ? -1.463 -12.448 -5.723 1.00 91.38 98 ASP A CA 1
ATOM 811 C C . ASP A 1 98 ? -0.203 -11.847 -6.342 1.00 91.38 98 ASP A C 1
ATOM 813 O O . ASP A 1 98 ? -0.216 -11.306 -7.454 1.00 91.38 98 ASP A O 1
ATOM 817 N N . ILE A 1 99 ? 0.901 -11.913 -5.597 1.00 92.44 99 ILE A N 1
ATOM 818 C CA . ILE A 1 99 ? 2.211 -11.452 -6.057 1.00 92.44 99 ILE A CA 1
ATOM 819 C C . ILE A 1 99 ? 3.281 -12.516 -5.836 1.00 92.44 99 ILE A C 1
ATOM 821 O O . ILE A 1 99 ? 3.271 -13.256 -4.849 1.00 92.44 99 ILE A O 1
ATOM 825 N N . CYS A 1 100 ? 4.263 -12.546 -6.730 1.00 90.06 100 CYS A N 1
ATOM 826 C CA . CYS A 1 100 ? 5.456 -13.375 -6.592 1.00 90.06 100 CYS A CA 1
ATOM 827 C C . CYS A 1 100 ? 6.286 -12.934 -5.374 1.00 90.06 100 CYS A C 1
ATOM 829 O O . CYS A 1 100 ? 6.971 -11.911 -5.411 1.00 90.06 100 CYS A O 1
ATOM 831 N N . ARG A 1 101 ? 6.277 -13.730 -4.298 1.00 86.75 101 ARG A N 1
ATOM 832 C CA . ARG A 1 101 ? 7.062 -13.440 -3.082 1.00 86.75 101 ARG A CA 1
ATOM 833 C C . ARG A 1 101 ? 8.565 -13.426 -3.354 1.00 86.75 101 ARG A C 1
ATOM 835 O O . ARG A 1 101 ? 9.256 -12.557 -2.840 1.00 86.75 101 ARG A O 1
ATOM 842 N N . HIS A 1 102 ? 9.066 -14.340 -4.183 1.00 87.06 102 HIS A N 1
ATOM 843 C CA . HIS A 1 102 ? 10.490 -14.385 -4.528 1.00 87.06 102 HIS A CA 1
ATOM 844 C C . HIS A 1 102 ? 10.951 -13.077 -5.192 1.00 87.06 102 HIS A C 1
ATOM 846 O O . HIS A 1 102 ? 11.917 -12.461 -4.759 1.00 87.06 102 HIS A O 1
ATOM 852 N N . CYS A 1 103 ? 10.161 -12.575 -6.142 1.00 86.12 103 CYS A N 1
ATOM 853 C CA . CYS A 1 103 ? 10.419 -11.336 -6.864 1.00 86.12 103 CYS A CA 1
ATOM 854 C C . CYS A 1 103 ? 10.493 -10.114 -5.926 1.00 86.12 103 CYS A C 1
ATOM 856 O O . CYS A 1 103 ? 11.325 -9.232 -6.137 1.00 86.12 103 CYS A O 1
ATOM 858 N N . THR A 1 104 ? 9.680 -10.090 -4.855 1.00 85.88 104 THR A N 1
ATOM 859 C CA . THR A 1 104 ? 9.700 -8.993 -3.865 1.00 85.88 104 THR A CA 1
ATOM 860 C C . THR A 1 104 ? 11.023 -8.888 -3.107 1.00 85.88 104 THR A C 1
ATOM 862 O O . THR A 1 104 ? 11.419 -7.777 -2.760 1.00 85.88 104 THR A O 1
ATOM 865 N N . PHE A 1 105 ? 11.744 -9.999 -2.897 1.00 83.06 105 PHE A N 1
ATOM 866 C CA . PHE A 1 105 ? 13.074 -9.971 -2.270 1.00 83.06 105 PHE A CA 1
ATOM 867 C C . PHE A 1 105 ? 14.120 -9.287 -3.154 1.00 83.06 105 PHE A C 1
ATOM 869 O O . PHE A 1 105 ? 15.025 -8.643 -2.638 1.00 83.06 105 PHE A O 1
ATOM 876 N N . GLU A 1 106 ? 13.958 -9.357 -4.476 1.00 82.75 106 GLU A N 1
ATOM 877 C CA . GLU A 1 106 ? 14.798 -8.639 -5.441 1.00 82.75 106 GLU A CA 1
ATOM 878 C C . GLU A 1 106 ? 14.393 -7.162 -5.605 1.00 82.75 106 GLU A C 1
ATOM 880 O O . GLU A 1 106 ? 14.881 -6.487 -6.509 1.00 82.75 106 GLU A O 1
ATOM 885 N N . GLY A 1 107 ? 13.440 -6.662 -4.808 1.00 82.88 107 GLY A N 1
ATOM 886 C CA . GLY A 1 107 ? 12.884 -5.312 -4.952 1.00 82.88 107 GLY A CA 1
ATOM 887 C C . GLY A 1 107 ? 11.922 -5.152 -6.133 1.00 82.88 107 GLY A C 1
ATOM 888 O O . GLY A 1 107 ? 11.561 -4.031 -6.487 1.00 82.88 107 GLY A O 1
ATOM 889 N N . ASN A 1 108 ? 11.490 -6.257 -6.742 1.00 89.25 108 ASN A N 1
ATOM 890 C CA . ASN A 1 108 ? 10.611 -6.255 -7.903 1.00 89.25 108 ASN A CA 1
ATOM 891 C C . ASN A 1 108 ? 9.215 -6.762 -7.556 1.00 89.25 108 ASN A C 1
ATOM 893 O O . ASN A 1 108 ? 9.015 -7.567 -6.653 1.00 89.25 108 ASN A O 1
ATOM 897 N N . ILE A 1 109 ? 8.227 -6.323 -8.321 1.00 91.31 109 ILE A N 1
ATOM 898 C CA . ILE A 1 109 ? 6.841 -6.732 -8.145 1.00 91.31 109 ILE A CA 1
ATOM 899 C C . ILE A 1 109 ? 6.364 -7.437 -9.405 1.00 91.31 109 ILE A C 1
ATOM 901 O O . ILE A 1 109 ? 6.447 -6.884 -10.497 1.00 91.31 109 ILE A O 1
ATOM 905 N N . THR A 1 110 ? 5.809 -8.631 -9.234 1.00 91.38 110 THR A N 1
ATOM 906 C CA . THR A 1 110 ? 5.165 -9.385 -10.311 1.00 91.38 110 THR A CA 1
ATOM 907 C C . THR A 1 110 ? 3.780 -9.786 -9.840 1.00 91.38 110 THR A C 1
ATOM 909 O O . THR A 1 110 ? 3.661 -10.493 -8.836 1.00 91.38 110 THR A O 1
ATOM 912 N N . LEU A 1 111 ? 2.751 -9.318 -10.548 1.00 88.94 111 LEU A N 1
ATOM 913 C CA . LEU A 1 111 ? 1.367 -9.730 -10.322 1.00 88.94 111 LEU A CA 1
ATOM 914 C C . LEU A 1 111 ? 1.148 -11.116 -10.927 1.00 88.94 111 LEU A C 1
ATOM 916 O O . LEU A 1 111 ? 1.492 -11.329 -12.091 1.00 88.94 111 LEU A O 1
ATOM 920 N N . LEU A 1 112 ? 0.576 -12.026 -10.147 1.00 87.38 112 LEU A N 1
ATOM 921 C CA . LEU A 1 112 ? 0.201 -13.365 -10.591 1.00 87.38 112 LEU A CA 1
ATOM 922 C C . LEU A 1 112 ? -1.273 -13.376 -11.022 1.00 87.38 112 LEU A C 1
ATOM 924 O O . LEU A 1 112 ? -2.051 -12.52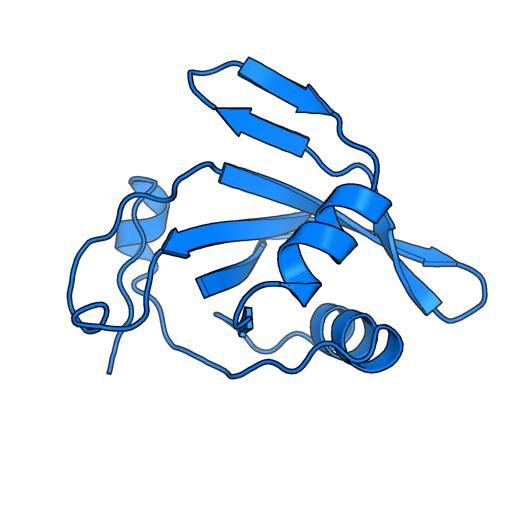1 -10.591 1.00 87.38 112 LEU A O 1
ATOM 928 N N . LYS A 1 113 ? -1.617 -14.292 -11.930 1.00 71.69 113 LYS A N 1
ATOM 929 C CA . LYS A 1 113 ? -2.986 -14.497 -12.422 1.00 71.69 113 LYS A CA 1
ATOM 930 C C . LYS A 1 113 ? -3.768 -15.418 -11.496 1.00 71.69 113 LYS A C 1
ATOM 932 O O . LYS A 1 113 ? -3.158 -16.414 -11.054 1.00 71.69 113 LYS A O 1
#

Radius of gyration: 13.36 Å; chains: 1; bounding box: 32×28×38 Å

Foldseek 3Di:
DWEWEDDPQKIKIFQFDDPVPQAQDKTAGPWIKMFGWDADPNATFTHQIWTADPNDIDTDDSVVVLVVQQVDAYEYQDDDVSVVRNCVVSVRDYYYWHWDPVSVVVNITHTYD

=== Feature glossary ===
The record interleaves many kinds of information about one protein. Here is each kind framed as the question it answers.

Q: What known structures does this most resemble?
A: Structural nearest neighbors (via Foldseek easy-search vs the PDB). Reported per hit: target PDB id, E-value, and alignment TM-score. A TM-score above ~0.5 is the conventional threshold for 'same fold'.

Q: Where is each backbone atom in 3D?
A: The mmCIF table is the protein's shape written out atom by atom. For each backbone N, Cα, C, and carbonyl O, it records an (x, y, z) coordinate triple in Å plus the residue type, chain letter, and residue number.

Q: What are the backbone torsion angles?
A: The φ/ψ torsion pair specifies the backbone conformation at each residue. φ rotates about the N–Cα bond, ψ about the Cα–C bond. Steric clashes forbid most of the (φ, ψ) plane — the allowed regions (α-helix basin, β-sheet basin, left-handed helix) are the Ramachandran-allowed regions.

Q: Which residues are buried vs exposed?
A: Solvent-accessible surface area (SASA) is the area in Å² traced out by the centre of a 1.4 Å probe sphere (a water molecule) rolled over the protein's van der Waals surface (Shrake–Rupley / Lee–Richards construction). Buried residues have near-zero SASA; fully exposed residues can exceed 200 Å². The total SASA scales roughly with the number of surface residues.

Q: How confident is the AlphaFold model at each residue?
A: pLDDT is the predicted lDDT-Cα score: AlphaFold's confidence that the local environment of each residue (all inter-atomic distances within 15 Å) is correctly placed. It is a per-residue number between 0 and 100, with higher meaning more reliable.

Q: What does the local fold look like, residue by residue?
A: 3Di is Foldseek's structural alphabet. Each residue is assigned one of twenty discrete states based on how its Cα sits relative to its spatial (not sequential) neighbors. Aligning 3Di strings finds structural homologs roughly as well as full 3D superposition, but orders of magnitude faster.

Q: How big and how compact is the whole molecule?
A: Radius of gyration (Rg) is the root-mean-square distance of Cα atoms from their centroid — a single number for overall size and compactness. A globular domain of N residues has Rg ≈ 2.2·N^0.38 Å; an extended or disordered chain has a much larger Rg. The Cα contact count is the number of residue pairs whose Cα atoms are within 8 Å and are more than four positions apart in sequence — a standard proxy for tertiary packing density. The bounding box is the smallest axis-aligned box enclosing all Cα atoms.

Q: Which residues are in helices, strands, or loops?
A: DSSP 8-state secondary structure assigns each residue one of H (α-helix), G (3₁₀-helix), I (π-helix), E (extended β-strand), B (isolated β-bridge), T (hydrogen-bonded turn), S (bend), or '-' (coil). The assignment is computed from backbone hydrogen-bond geometry via the Kabsch–Sander algorithm.

Q: How mobile is each atom in the crystal?
A: Crystallographic B-factors measure how much each atom's electron density is smeared out, in Å². They rise in mobile loops and surface residues and fall in the buried interior. In AlphaFold models this column is repurposed to hold pLDDT instead.

Q: What if only a Cα trace is available?
A: P-SEA three-state annotation labels each residue as helix, strand, or coil based purely on the geometry of the Cα trace. It serves as a fallback when the full backbone (and thus DSSP) is unavailable.

Q: What family and function is it annotated with?
A: Database cross-references. InterPro integrates a dozen domain/family signature databases into unified entries with residue-range hits. GO terms attach function/process/location labels with evidence codes. CATH codes position the fold in a four-level structural taxonomy. Organism is the NCBI-taxonomy species name.

Q: Are the domains correctly placed relative to each other?
A: Predicted Aligned Error (PAE) is an AlphaFold confidence matrix: entry (i, j) is the expected error in the position of residue j, in ångströms, when the prediction is superimposed on the true structure at residue i. Low PAE within a block of residues means that block is internally rigid and well-predicted; high PAE between two blocks means their relative placement is uncertain even if each block individually is confident.

Q: What do the diagnostic plots show?
A: Three diagnostic plots accompany the record. The Cα contact map visualizes the tertiary structure as a 2D adjacency matrix (8 Å cutoff, sequence-local contacts suppressed). The Ramachandran plot shows the distribution of backbone (φ, ψ) torsions, with points in the α and β basins reflecting secondary structure content. The PAE plot shows AlphaFold's inter-residue confidence as a color matrix.

Q: What is the amino-acid chain?
A: Primary structure: the covalent order of the twenty standard amino acids along the backbone. Two proteins with the same sequence will (almost always) fold to the same structure; two with 30% identity often share a fold but not the details.

Q: What do the rendered images show?
A: The six renders are orthographic views along the three Cartesian axes in both directions. Representation (cartoon, sticks, or surface) and color scheme (sequence-rainbow or by-chain) vary across proteins so the training set covers all the common visualization conventions.